Protein AF-A0A6A6LJQ7-F1 (afdb_monomer)

Secondary structure (DSSP, 8-state):
--HHHHHHHHHHHHHHTTS-HHHHHHHHHHHHHHHHHHHHHHHGGG-S-HHHHHHHHHHHHSHHHHTTSHHHHHHH--GGGHHHHHHHHHHHHHHHHHHHHHHS-HHHHHHTHHHHHHHHHHHHHHHHHHHHHHHHHHHHH--

Structure (mmCIF, N/CA/C/O backbone):
data_AF-A0A6A6LJQ7-F1
#
_entry.id   AF-A0A6A6LJQ7-F1
#
loop_
_atom_site.group_PDB
_atom_site.id
_atom_site.type_symbol
_atom_site.label_atom_id
_atom_site.label_alt_id
_atom_site.label_comp_id
_atom_site.label_asym_id
_atom_site.label_entity_id
_atom_site.label_seq_id
_atom_site.pdbx_PDB_ins_code
_atom_site.Cartn_x
_atom_site.Cartn_y
_atom_site.Cartn_z
_atom_site.occupancy
_atom_site.B_iso_or_equiv
_atom_site.auth_seq_id
_atom_site.auth_comp_id
_atom_site.auth_asym_id
_atom_site.auth_atom_id
_atom_site.pdbx_PDB_model_num
ATOM 1 N N . MET A 1 1 ? 31.900 8.494 -43.958 1.00 49.66 1 MET A N 1
ATOM 2 C CA . MET A 1 1 ? 31.746 9.670 -43.078 1.00 49.66 1 MET A CA 1
ATOM 3 C C . MET A 1 1 ? 30.284 9.799 -42.607 1.00 49.66 1 MET A C 1
ATOM 5 O O . MET A 1 1 ? 29.765 10.897 -42.576 1.00 49.66 1 MET A O 1
ATOM 9 N N . ASP A 1 2 ? 29.631 8.689 -42.207 1.00 48.41 2 ASP A N 1
ATOM 10 C CA . ASP A 1 2 ? 28.164 8.641 -41.973 1.00 48.41 2 ASP A CA 1
ATOM 11 C C . ASP A 1 2 ? 27.751 7.983 -40.640 1.00 48.41 2 ASP A C 1
ATOM 13 O O . ASP A 1 2 ? 26.810 8.414 -39.977 1.00 48.41 2 ASP A O 1
ATOM 17 N N . VAL A 1 3 ? 28.495 6.972 -40.176 1.00 55.56 3 VAL A N 1
ATOM 18 C CA . VAL A 1 3 ? 28.099 6.175 -38.996 1.00 55.56 3 VAL A CA 1
ATOM 19 C C . VAL A 1 3 ? 28.271 6.947 -37.680 1.00 55.56 3 VAL A C 1
ATOM 21 O O . VAL A 1 3 ? 27.445 6.847 -36.776 1.00 55.56 3 VAL A O 1
ATOM 24 N N . ALA A 1 4 ? 29.310 7.785 -37.591 1.00 55.16 4 ALA A N 1
ATOM 25 C CA . ALA A 1 4 ? 29.582 8.599 -36.405 1.00 55.16 4 ALA A CA 1
ATOM 26 C C . ALA A 1 4 ? 28.525 9.698 -36.191 1.00 55.16 4 ALA A C 1
ATOM 28 O O . ALA A 1 4 ? 28.216 10.046 -35.054 1.00 55.16 4 ALA A O 1
ATOM 29 N N . GLN A 1 5 ? 27.929 10.217 -37.269 1.00 60.09 5 GLN A N 1
ATOM 30 C CA . GLN A 1 5 ? 26.929 11.286 -37.208 1.00 60.09 5 GLN A CA 1
ATOM 31 C C . GLN A 1 5 ? 25.527 10.735 -36.896 1.00 60.09 5 GLN A C 1
ATOM 33 O O . GLN A 1 5 ? 24.777 11.366 -36.147 1.00 60.09 5 GLN A O 1
ATOM 38 N N . PHE A 1 6 ? 25.214 9.519 -37.365 1.00 57.06 6 PHE A N 1
ATOM 39 C CA . PHE A 1 6 ? 24.031 8.762 -36.938 1.00 57.06 6 PHE A CA 1
ATOM 40 C C . PHE A 1 6 ? 24.098 8.364 -35.459 1.00 57.06 6 PHE A C 1
ATOM 42 O O . PHE A 1 6 ? 23.134 8.585 -34.725 1.00 57.06 6 PHE A O 1
ATOM 49 N N . ALA A 1 7 ? 25.251 7.868 -34.995 1.00 54.25 7 ALA A N 1
ATOM 50 C CA . ALA A 1 7 ? 25.457 7.548 -33.583 1.00 54.25 7 ALA A CA 1
ATOM 51 C C . ALA A 1 7 ? 25.295 8.795 -32.697 1.00 54.25 7 ALA A C 1
ATOM 53 O O . ALA A 1 7 ? 24.577 8.756 -31.700 1.00 54.25 7 ALA A O 1
ATOM 54 N N . LYS A 1 8 ? 25.863 9.939 -33.105 1.00 55.31 8 LYS A N 1
ATOM 55 C CA . LYS A 1 8 ? 25.742 11.202 -32.360 1.00 55.31 8 LYS A CA 1
ATOM 56 C C . LYS A 1 8 ? 24.299 11.722 -32.290 1.00 55.31 8 LYS A C 1
ATOM 58 O O . LYS A 1 8 ? 23.917 12.284 -31.269 1.00 55.31 8 LYS A O 1
ATOM 63 N N . ARG A 1 9 ? 23.477 11.507 -33.328 1.00 56.28 9 ARG A N 1
ATOM 64 C CA . ARG A 1 9 ? 22.040 11.852 -33.316 1.00 56.28 9 ARG A CA 1
ATOM 65 C C . ARG A 1 9 ? 21.219 10.934 -32.407 1.00 56.28 9 ARG A C 1
ATOM 67 O O . ARG A 1 9 ? 20.365 11.436 -31.683 1.00 56.28 9 ARG A O 1
ATOM 74 N N . ALA A 1 10 ? 21.506 9.631 -32.388 1.00 57.41 10 ALA A N 1
ATOM 75 C CA . ALA A 1 10 ? 20.851 8.686 -31.479 1.00 57.41 10 ALA A CA 1
ATOM 76 C C . ALA A 1 10 ? 21.197 8.961 -30.003 1.00 57.41 10 ALA A C 1
ATOM 78 O O . ALA A 1 10 ? 20.330 8.855 -29.138 1.00 57.41 10 ALA A O 1
ATOM 79 N N . ILE A 1 11 ? 22.441 9.369 -29.729 1.00 53.47 11 ILE A N 1
ATOM 80 C CA . ILE A 1 11 ? 22.899 9.786 -28.396 1.00 53.47 11 ILE A CA 1
ATOM 81 C C . ILE A 1 11 ? 22.198 11.095 -27.985 1.00 53.47 11 ILE A C 1
ATOM 83 O O . ILE A 1 11 ? 21.535 11.126 -26.956 1.00 53.47 11 ILE A O 1
ATOM 87 N N . CYS A 1 12 ? 22.178 12.116 -28.854 1.00 55.09 12 CYS A N 1
ATOM 88 C CA . CYS A 1 12 ? 21.540 13.409 -28.560 1.00 55.09 12 CYS A CA 1
ATOM 89 C C . CYS A 1 12 ? 20.008 13.312 -28.361 1.00 55.09 12 CYS A C 1
ATOM 91 O O . CYS A 1 12 ? 19.437 14.033 -27.544 1.00 55.09 12 CYS A O 1
ATOM 93 N N . GLN A 1 13 ? 19.325 12.387 -29.052 1.00 50.03 13 GLN A N 1
ATOM 94 C CA . GLN A 1 13 ? 17.901 12.101 -28.810 1.00 50.03 13 GLN A CA 1
ATOM 95 C C . GLN A 1 13 ? 17.675 11.413 -27.450 1.00 50.03 13 GLN A C 1
ATOM 97 O O . GLN A 1 13 ? 16.648 11.628 -26.804 1.00 50.03 13 GLN A O 1
ATOM 102 N N . LYS A 1 14 ? 18.632 10.590 -27.007 1.00 48.41 14 LYS A N 1
ATOM 103 C CA . LYS A 1 14 ? 18.600 9.915 -25.703 1.00 48.41 14 LYS A CA 1
ATOM 104 C C . LYS A 1 14 ? 18.899 10.888 -24.556 1.00 48.41 14 LYS A C 1
ATOM 106 O O . LYS A 1 14 ? 18.306 10.742 -23.491 1.00 48.41 14 LYS A O 1
ATOM 111 N N . ASP A 1 15 ? 19.714 11.911 -24.805 1.00 50.19 15 ASP A N 1
ATOM 112 C CA . ASP A 1 15 ? 20.064 12.957 -23.837 1.00 50.19 15 ASP A CA 1
ATOM 113 C C . ASP A 1 15 ? 18.983 14.045 -23.690 1.00 50.19 15 ASP A C 1
ATOM 115 O O . ASP A 1 15 ? 18.758 14.531 -22.582 1.00 50.19 15 ASP A O 1
ATOM 119 N N . LEU A 1 16 ? 18.224 14.369 -24.750 1.00 48.91 16 LEU A N 1
ATOM 120 C CA . LEU A 1 16 ? 17.056 15.266 -24.645 1.00 48.91 16 LEU A CA 1
ATOM 121 C C . LEU A 1 16 ? 15.936 14.651 -23.781 1.00 48.91 16 LEU A C 1
ATOM 123 O O . LEU A 1 16 ? 15.229 15.359 -23.067 1.00 48.91 16 LEU A O 1
ATOM 127 N N . PHE A 1 17 ? 15.798 13.322 -23.807 1.00 53.53 17 PHE A N 1
ATOM 128 C CA . PHE A 1 17 ? 14.864 12.582 -22.950 1.00 53.53 17 PHE A CA 1
ATOM 129 C C . PHE A 1 17 ? 15.332 12.508 -21.483 1.00 53.53 17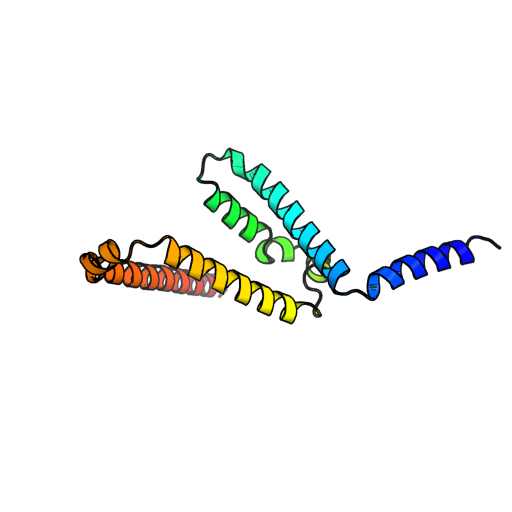 PHE A C 1
ATOM 131 O O . PHE A 1 17 ? 14.535 12.210 -20.597 1.00 53.53 17 PHE A O 1
ATOM 138 N N . ASN A 1 18 ? 16.613 12.786 -21.221 1.00 50.22 18 ASN A N 1
ATOM 139 C CA . ASN A 1 18 ? 17.258 12.633 -19.916 1.00 50.22 18 ASN A CA 1
ATOM 140 C C . ASN A 1 18 ? 17.150 13.897 -19.038 1.00 50.22 18 ASN A C 1
ATOM 142 O O . ASN A 1 18 ? 17.396 13.835 -17.838 1.00 50.22 18 ASN A O 1
ATOM 146 N N . PHE A 1 19 ? 16.746 15.040 -19.610 1.00 51.16 19 PHE A N 1
ATOM 147 C CA . PHE A 1 19 ? 16.637 16.309 -18.875 1.00 51.16 19 PHE A CA 1
ATOM 148 C C . PHE A 1 19 ? 15.244 16.588 -18.298 1.00 51.16 19 PHE A C 1
ATOM 150 O O . PHE A 1 19 ? 15.073 17.558 -17.562 1.00 51.16 19 PHE A O 1
ATOM 157 N N . ASN A 1 20 ? 14.242 15.752 -18.602 1.00 54.44 20 ASN A N 1
ATOM 158 C CA . ASN A 1 20 ? 12.920 15.898 -18.006 1.00 54.44 20 ASN A CA 1
ATOM 159 C C . ASN A 1 20 ? 12.610 14.709 -17.080 1.00 54.44 20 ASN A C 1
ATOM 161 O O . ASN A 1 20 ? 12.067 13.702 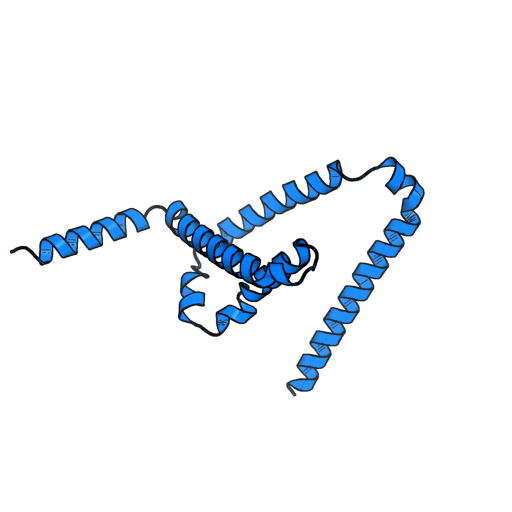-17.548 1.00 54.44 20 ASN A O 1
ATOM 165 N N . PRO A 1 21 ? 12.919 14.812 -15.769 1.00 57.12 21 PRO A N 1
ATOM 166 C CA . PRO A 1 21 ? 12.660 13.746 -14.795 1.00 57.12 21 PRO A CA 1
ATOM 167 C C . PRO A 1 21 ? 11.176 13.348 -14.737 1.00 57.12 21 PRO A C 1
ATOM 169 O O . PRO A 1 21 ? 10.836 12.249 -14.303 1.00 57.12 21 PRO A O 1
ATOM 172 N N . ILE 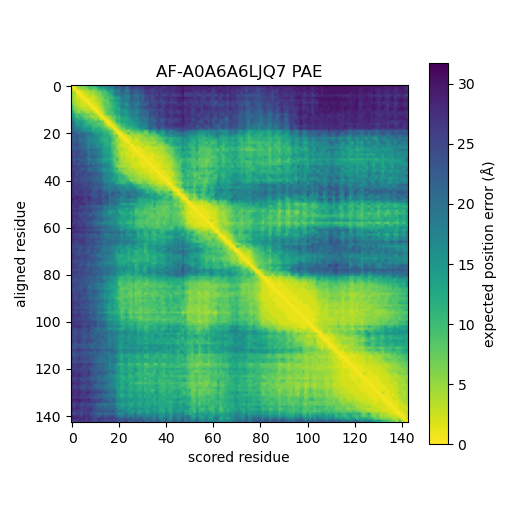A 1 22 ? 10.287 14.215 -15.230 1.00 63.81 22 ILE A N 1
ATOM 173 C CA . ILE A 1 22 ? 8.848 13.976 -15.344 1.00 63.81 22 ILE A CA 1
ATOM 174 C C . ILE A 1 22 ? 8.537 12.933 -16.429 1.00 63.81 22 ILE A C 1
ATOM 176 O O . ILE A 1 22 ? 7.681 12.076 -16.226 1.00 63.81 22 ILE A O 1
ATOM 180 N N . ILE A 1 23 ? 9.230 12.960 -17.573 1.00 67.25 23 ILE A N 1
ATOM 181 C CA . ILE A 1 23 ? 8.937 12.062 -18.705 1.00 67.25 23 ILE A CA 1
ATOM 182 C C . ILE A 1 23 ? 9.532 10.672 -18.455 1.00 67.25 23 ILE A C 1
ATOM 184 O O . ILE A 1 23 ? 8.891 9.664 -18.751 1.00 67.25 23 ILE A O 1
ATOM 188 N N . THR A 1 24 ? 10.725 10.597 -17.860 1.00 66.69 24 THR A N 1
ATOM 189 C CA . THR A 1 24 ? 11.347 9.319 -17.479 1.00 66.69 24 THR A CA 1
ATOM 190 C C . THR A 1 24 ? 10.555 8.623 -16.371 1.00 66.69 24 THR A C 1
ATOM 192 O O . THR A 1 24 ? 10.204 7.452 -16.525 1.00 66.69 24 THR A O 1
ATOM 195 N N . THR A 1 25 ? 10.158 9.357 -15.324 1.00 64.75 25 THR A N 1
ATOM 196 C CA . THR A 1 25 ? 9.292 8.832 -14.251 1.00 64.75 25 THR A CA 1
ATOM 197 C C . THR A 1 25 ? 7.897 8.488 -14.780 1.00 64.75 25 THR A C 1
ATOM 199 O O . THR A 1 25 ? 7.348 7.442 -14.441 1.00 64.75 25 THR A O 1
ATOM 202 N N . GLY A 1 26 ? 7.338 9.313 -15.670 1.00 69.31 26 GLY A N 1
ATOM 203 C CA . GLY A 1 26 ? 6.044 9.064 -16.305 1.00 69.31 26 GLY A CA 1
ATOM 204 C C . GLY A 1 26 ? 6.034 7.794 -17.157 1.00 69.31 26 GLY A C 1
ATOM 205 O O . GLY A 1 26 ? 5.105 6.997 -17.053 1.00 69.31 26 GLY A O 1
ATOM 206 N N . MET A 1 27 ? 7.083 7.548 -17.947 1.00 70.06 27 MET A N 1
ATOM 207 C CA . MET A 1 27 ? 7.203 6.324 -18.747 1.00 70.06 27 MET A CA 1
ATOM 208 C C . MET A 1 27 ? 7.394 5.080 -17.870 1.00 70.06 27 MET A C 1
ATOM 210 O O . MET A 1 27 ? 6.805 4.034 -18.142 1.00 70.06 27 MET A O 1
ATOM 214 N N . GLN A 1 28 ? 8.173 5.187 -16.796 1.00 63.28 28 GLN A N 1
ATOM 215 C CA . GLN A 1 28 ? 8.374 4.103 -15.837 1.00 63.28 28 GLN A CA 1
ATOM 216 C C . GLN A 1 28 ? 7.079 3.762 -15.079 1.00 63.28 28 GLN A C 1
ATOM 218 O O . GLN A 1 28 ? 6.726 2.586 -14.961 1.00 63.28 28 GLN A O 1
ATOM 223 N N . ALA A 1 29 ? 6.326 4.776 -14.645 1.00 66.38 29 ALA A N 1
ATOM 224 C CA . ALA A 1 29 ? 5.015 4.610 -14.023 1.00 66.38 29 ALA A CA 1
ATOM 225 C C . ALA A 1 29 ? 3.983 4.038 -15.008 1.00 66.38 29 ALA A C 1
ATOM 227 O O . ALA A 1 29 ? 3.255 3.109 -14.664 1.00 66.38 29 ALA A O 1
ATOM 228 N N . ALA A 1 30 ? 3.954 4.514 -16.256 1.00 73.94 30 ALA A N 1
ATOM 229 C CA . ALA A 1 30 ? 3.100 3.952 -17.301 1.00 73.94 30 ALA A CA 1
ATOM 230 C C . ALA A 1 30 ? 3.433 2.474 -17.565 1.00 73.94 30 ALA A C 1
ATOM 232 O O . ALA A 1 30 ? 2.527 1.651 -17.676 1.00 73.94 30 ALA A O 1
ATOM 233 N N . CYS A 1 31 ? 4.719 2.114 -17.586 1.00 67.75 31 CYS A N 1
ATOM 234 C CA . CYS A 1 31 ? 5.161 0.729 -17.717 1.00 67.75 31 CYS A CA 1
ATOM 235 C C . CYS A 1 31 ? 4.702 -0.134 -16.522 1.00 67.75 31 CYS A C 1
ATOM 237 O O . CYS A 1 31 ? 4.139 -1.207 -16.745 1.00 67.75 31 CYS A O 1
ATOM 239 N N . MET A 1 32 ? 4.826 0.351 -15.270 1.00 66.75 32 MET A N 1
ATOM 240 C CA . MET A 1 32 ? 4.245 -0.322 -14.088 1.00 66.75 32 MET A CA 1
ATOM 241 C C . MET A 1 32 ? 2.744 -0.557 -14.253 1.00 66.75 32 MET A C 1
ATOM 243 O O . MET A 1 32 ? 2.261 -1.668 -14.038 1.00 66.75 32 MET A O 1
ATOM 247 N N . LEU A 1 33 ? 2.002 0.482 -14.636 1.00 69.38 33 LEU A N 1
ATOM 248 C CA . LEU A 1 33 ? 0.548 0.424 -14.761 1.00 69.38 33 LEU A CA 1
ATOM 249 C C . LEU A 1 33 ? 0.104 -0.550 -15.856 1.00 69.38 33 LEU A C 1
ATOM 251 O O . LEU A 1 33 ? -0.856 -1.293 -15.655 1.00 69.38 33 LEU A O 1
ATOM 255 N N . VAL A 1 34 ? 0.810 -0.592 -16.988 1.00 74.75 34 VAL A N 1
ATOM 256 C CA . VAL A 1 34 ? 0.523 -1.523 -18.090 1.00 74.75 34 VAL A CA 1
ATOM 257 C C . VAL A 1 34 ? 0.769 -2.967 -17.662 1.00 74.75 34 VAL A C 1
ATOM 259 O O . VAL A 1 34 ? -0.111 -3.807 -17.850 1.00 74.75 34 VAL A O 1
ATOM 262 N N . ILE A 1 35 ? 1.913 -3.260 -17.034 1.00 66.62 35 ILE A N 1
ATOM 263 C CA . ILE A 1 35 ? 2.211 -4.612 -16.534 1.00 66.62 35 ILE A CA 1
ATOM 264 C C . ILE A 1 35 ? 1.183 -5.009 -15.464 1.00 66.62 35 ILE A C 1
ATOM 266 O O . ILE A 1 35 ? 0.691 -6.139 -15.477 1.00 66.62 35 ILE A O 1
ATOM 270 N N . SER A 1 36 ? 0.789 -4.064 -14.602 1.00 63.09 36 SER A N 1
ATOM 271 C CA . SER A 1 36 ? -0.230 -4.281 -13.572 1.00 63.09 36 SER A CA 1
ATOM 272 C C . SER A 1 36 ? -1.572 -4.656 -14.184 1.00 63.09 36 SER A C 1
ATOM 274 O O . SER A 1 36 ? -2.187 -5.646 -13.791 1.00 63.09 36 SER A O 1
ATOM 276 N N . ARG A 1 37 ? -1.991 -3.938 -15.232 1.00 67.12 37 ARG A N 1
ATOM 277 C CA . ARG A 1 37 ? -3.230 -4.232 -15.956 1.00 67.12 37 ARG A CA 1
ATOM 278 C C . ARG A 1 37 ? -3.209 -5.589 -16.647 1.00 67.12 37 ARG A C 1
ATOM 280 O O . ARG A 1 37 ? -4.233 -6.265 -16.659 1.00 67.12 37 ARG A O 1
ATOM 287 N N . ILE A 1 38 ? -2.078 -5.981 -17.229 1.00 67.81 38 ILE A N 1
ATOM 288 C CA . ILE A 1 38 ? -1.937 -7.279 -17.901 1.00 67.81 38 ILE A CA 1
ATOM 289 C C . ILE A 1 38 ? -2.090 -8.411 -16.881 1.00 67.81 38 ILE A C 1
ATOM 291 O O . ILE A 1 38 ? -2.887 -9.321 -17.099 1.00 67.81 38 ILE A O 1
ATOM 295 N N . PHE A 1 39 ? -1.411 -8.321 -15.735 1.00 62.53 39 PHE A N 1
ATOM 296 C CA . PHE A 1 39 ? -1.588 -9.282 -14.643 1.00 62.53 39 PHE A CA 1
ATOM 297 C C . PHE A 1 39 ? -3.017 -9.272 -14.097 1.00 62.53 39 PHE A C 1
ATOM 299 O O . PHE A 1 39 ? -3.608 -10.331 -13.908 1.00 62.53 39 PHE A O 1
ATOM 306 N N . HIS A 1 40 ? -3.612 -8.095 -13.911 1.00 62.31 40 HIS A N 1
ATOM 307 C CA . HIS A 1 40 ? -4.992 -7.974 -13.451 1.00 62.31 40 HIS A CA 1
ATOM 308 C C . HIS A 1 40 ? -5.972 -8.690 -14.394 1.00 62.31 40 HIS A C 1
ATOM 310 O O . HIS A 1 40 ? -6.808 -9.466 -13.934 1.00 62.31 40 HIS A O 1
ATOM 316 N N . LEU A 1 41 ? -5.835 -8.502 -15.711 1.00 65.06 41 LEU A N 1
ATOM 317 C CA . LEU A 1 41 ? -6.662 -9.177 -16.720 1.00 65.06 41 LEU A CA 1
ATOM 318 C C . LEU A 1 41 ? -6.478 -10.701 -16.707 1.00 65.06 41 LEU A C 1
ATOM 320 O O . LEU A 1 41 ? -7.447 -11.428 -16.908 1.00 65.06 41 LEU A O 1
ATOM 324 N N . ILE A 1 42 ? -5.266 -11.181 -16.420 1.00 63.62 42 ILE A N 1
ATOM 325 C CA . ILE A 1 42 ? -4.957 -12.615 -16.321 1.00 63.62 42 ILE A CA 1
ATOM 326 C C . ILE A 1 42 ? -5.552 -13.245 -15.049 1.00 63.62 42 ILE A C 1
ATOM 328 O O . ILE A 1 42 ? -5.939 -14.410 -15.088 1.00 63.62 42 ILE A O 1
ATOM 332 N N . LEU A 1 43 ? -5.662 -12.502 -13.938 1.00 57.97 43 LEU A N 1
ATOM 333 C CA . LEU A 1 43 ? -6.219 -13.003 -12.667 1.00 57.97 43 LEU A CA 1
ATOM 334 C C . LEU A 1 43 ? -7.729 -12.746 -12.480 1.00 57.97 43 LEU A C 1
ATOM 336 O O . LEU A 1 43 ? -8.366 -13.407 -11.658 1.00 57.97 43 LEU A O 1
ATOM 340 N N . THR A 1 44 ? -8.324 -11.862 -13.288 1.00 58.50 44 THR A N 1
ATOM 341 C CA . THR A 1 44 ? -9.774 -11.587 -13.313 1.00 58.50 44 THR A CA 1
ATOM 342 C C . THR A 1 44 ? -10.682 -12.811 -13.574 1.00 58.50 44 THR A C 1
ATOM 344 O O . THR A 1 44 ? -11.777 -12.829 -13.010 1.00 58.50 44 THR A O 1
ATOM 347 N N . PRO A 1 45 ? -10.309 -13.868 -14.333 1.00 59.09 45 PRO A N 1
ATOM 348 C CA . PRO A 1 45 ? -11.229 -14.980 -14.603 1.00 59.09 45 PRO A CA 1
ATOM 349 C C . PRO A 1 45 ? -11.595 -15.854 -13.385 1.00 59.09 45 PRO A C 1
ATOM 351 O O . PRO A 1 45 ? -12.393 -16.772 -13.533 1.00 59.09 45 PRO A O 1
ATOM 354 N N . SER A 1 46 ? -11.081 -15.579 -12.178 1.00 61.38 46 SER A N 1
ATOM 355 C CA . SER A 1 46 ? -11.326 -16.416 -10.985 1.00 61.38 46 SER A CA 1
ATOM 356 C C . SER A 1 46 ? -12.640 -16.132 -10.232 1.00 61.38 46 SER A C 1
ATOM 358 O O . SER A 1 46 ? -12.850 -16.688 -9.157 1.00 61.38 46 SER A O 1
ATOM 360 N N . GLY A 1 47 ? -13.528 -15.267 -10.738 1.00 63.88 47 GLY A N 1
ATOM 361 C CA . GLY A 1 47 ? -14.854 -15.035 -10.133 1.00 63.88 47 GLY A CA 1
ATOM 362 C C . GLY A 1 47 ? -14.841 -14.359 -8.752 1.00 63.88 47 GLY A C 1
ATOM 363 O O . GLY A 1 47 ? -15.869 -14.313 -8.081 1.00 63.88 47 GLY A O 1
ATOM 364 N N . GLN A 1 48 ? -13.695 -13.828 -8.318 1.00 56.38 48 GLN A N 1
ATOM 365 C CA . GLN A 1 48 ? -13.561 -13.059 -7.081 1.00 56.38 48 GLN A CA 1
ATOM 366 C C . GLN A 1 48 ? -13.827 -11.563 -7.327 1.00 56.38 48 GLN A C 1
ATOM 368 O O . GLN A 1 48 ? -13.566 -11.073 -8.429 1.00 56.38 48 GLN A O 1
ATOM 373 N N . PRO A 1 49 ? -14.336 -10.817 -6.324 1.00 69.12 49 PRO A N 1
ATOM 374 C CA . PRO A 1 49 ? -14.556 -9.375 -6.430 1.00 69.12 49 PRO A CA 1
ATOM 375 C C . PRO A 1 49 ? -13.294 -8.673 -6.945 1.00 69.12 49 PRO A C 1
ATOM 377 O O . PRO A 1 49 ? -12.201 -8.903 -6.427 1.00 69.12 49 PRO A O 1
ATOM 380 N N . GLY A 1 50 ? -13.443 -7.806 -7.955 1.00 69.12 50 GLY A N 1
ATOM 381 C CA . GLY A 1 50 ? -12.316 -7.217 -8.699 1.00 69.12 50 GLY A CA 1
ATOM 382 C C . GLY A 1 50 ? -11.269 -6.503 -7.831 1.00 69.12 50 GLY A C 1
ATOM 383 O O . GLY A 1 50 ? -10.101 -6.431 -8.198 1.00 69.12 50 GLY A O 1
ATOM 384 N N . LEU A 1 51 ? -11.650 -6.053 -6.630 1.00 73.50 51 LEU A N 1
ATOM 385 C CA . LEU A 1 51 ? -10.734 -5.463 -5.653 1.00 73.50 51 LEU A CA 1
ATOM 386 C C . LEU A 1 51 ? -9.654 -6.449 -5.168 1.00 73.50 51 LEU A C 1
ATOM 388 O O . LEU A 1 51 ? -8.497 -6.062 -5.016 1.00 73.50 51 LEU A O 1
ATOM 392 N N . VAL A 1 52 ? -10.005 -7.722 -4.966 1.00 73.44 52 VAL A N 1
ATOM 393 C CA . VAL A 1 52 ? -9.068 -8.752 -4.484 1.00 73.44 52 VAL A CA 1
ATOM 394 C C . VAL A 1 52 ? -8.043 -9.087 -5.567 1.00 73.44 52 VAL A C 1
ATOM 396 O O . VAL A 1 52 ? -6.845 -9.125 -5.287 1.00 73.44 52 VAL A O 1
ATOM 399 N N . ALA A 1 53 ? -8.483 -9.220 -6.822 1.00 68.06 53 ALA A N 1
ATOM 400 C CA . ALA A 1 53 ? -7.589 -9.426 -7.963 1.00 68.06 53 ALA A CA 1
ATOM 401 C C . ALA A 1 53 ? -6.578 -8.276 -8.119 1.00 68.06 53 ALA A C 1
ATOM 403 O O . ALA A 1 53 ? -5.410 -8.519 -8.420 1.00 68.06 53 ALA A O 1
ATOM 404 N N . ASN A 1 54 ? -6.995 -7.033 -7.855 1.00 71.06 54 ASN A N 1
ATOM 405 C CA . ASN A 1 54 ? -6.122 -5.864 -7.938 1.00 71.06 54 ASN A CA 1
ATOM 406 C C . ASN A 1 54 ? -5.076 -5.812 -6.812 1.00 71.06 54 ASN A C 1
ATOM 408 O O . ASN A 1 54 ? -3.916 -5.498 -7.071 1.00 71.06 54 ASN A O 1
ATOM 412 N N . ILE A 1 55 ? -5.447 -6.172 -5.577 1.00 78.81 55 ILE A N 1
ATOM 413 C CA . ILE A 1 55 ? -4.497 -6.253 -4.452 1.00 78.81 55 ILE A CA 1
ATOM 414 C C . ILE A 1 55 ? -3.462 -7.360 -4.701 1.00 78.81 55 ILE A C 1
ATOM 416 O O . ILE A 1 55 ? -2.268 -7.141 -4.497 1.00 78.81 55 ILE A O 1
ATOM 420 N N . ILE A 1 56 ? -3.893 -8.526 -5.195 1.00 74.25 56 ILE A N 1
ATOM 421 C CA . ILE A 1 56 ? -2.992 -9.645 -5.518 1.00 74.25 56 ILE A CA 1
ATOM 422 C C . ILE A 1 56 ? -2.068 -9.272 -6.683 1.00 74.25 56 ILE A C 1
ATOM 424 O O . ILE A 1 56 ? -0.865 -9.510 -6.601 1.00 74.25 56 ILE A O 1
ATOM 428 N N . ALA A 1 57 ? -2.592 -8.642 -7.740 1.00 71.50 57 ALA A N 1
ATOM 429 C CA . ALA A 1 57 ? -1.770 -8.131 -8.835 1.00 71.50 57 ALA A CA 1
ATOM 430 C C . ALA A 1 57 ? -0.730 -7.125 -8.315 1.00 71.50 57 ALA A C 1
ATOM 432 O O . ALA A 1 57 ? 0.449 -7.257 -8.628 1.00 71.50 57 ALA A O 1
ATOM 433 N N . GLY A 1 58 ? -1.125 -6.193 -7.443 1.00 71.81 58 GLY A N 1
ATOM 434 C CA . GLY A 1 58 ? -0.209 -5.258 -6.786 1.00 71.81 58 GLY A CA 1
ATOM 435 C C . GLY A 1 58 ? 0.872 -5.942 -5.942 1.00 71.81 58 GLY A C 1
ATOM 436 O O . GLY A 1 58 ? 2.026 -5.532 -5.995 1.00 71.81 58 GLY A O 1
ATOM 437 N N . LEU A 1 59 ? 0.541 -7.015 -5.217 1.00 73.62 59 LEU A N 1
ATOM 438 C CA . LEU A 1 59 ? 1.509 -7.809 -4.449 1.00 73.62 59 LEU A CA 1
ATOM 439 C C . LEU A 1 59 ? 2.506 -8.542 -5.362 1.00 73.62 59 LEU A C 1
ATOM 441 O O . LEU A 1 59 ? 3.699 -8.593 -5.062 1.00 73.62 59 LEU A O 1
ATOM 445 N N . VAL A 1 60 ? 2.021 -9.085 -6.483 1.00 70.44 60 VAL A N 1
ATOM 446 C CA . VAL A 1 60 ? 2.841 -9.791 -7.480 1.00 70.44 60 VAL A CA 1
ATOM 447 C C . VAL A 1 60 ? 3.750 -8.833 -8.246 1.00 70.44 60 VAL A C 1
ATOM 449 O O . VAL A 1 60 ? 4.899 -9.173 -8.514 1.00 70.44 60 VAL A O 1
ATOM 452 N N . LEU A 1 61 ? 3.265 -7.633 -8.563 1.00 65.25 61 LEU A N 1
ATOM 453 C CA . LEU A 1 61 ? 4.075 -6.554 -9.132 1.00 65.25 61 LEU A CA 1
ATOM 454 C C . LEU A 1 61 ? 4.952 -5.839 -8.106 1.00 65.25 61 LEU A C 1
ATOM 456 O O . LEU A 1 61 ? 5.893 -5.134 -8.478 1.00 65.25 61 LEU A O 1
ATOM 460 N N . GLY A 1 62 ? 4.650 -6.017 -6.826 1.00 67.25 62 GLY A N 1
ATOM 461 C CA . GLY A 1 62 ? 5.461 -5.518 -5.740 1.00 67.25 62 GLY A CA 1
ATOM 462 C C . GLY A 1 62 ? 6.891 -6.058 -5.834 1.00 67.25 62 GLY A C 1
ATOM 463 O O . GLY A 1 62 ? 7.141 -7.135 -6.393 1.00 67.25 62 GLY A O 1
ATOM 464 N N . PRO A 1 63 ? 7.861 -5.341 -5.245 1.00 58.22 63 PRO A N 1
ATOM 465 C CA . PRO A 1 63 ? 9.260 -5.751 -5.263 1.00 58.22 63 PRO A CA 1
ATOM 466 C C . PRO A 1 63 ? 9.458 -7.168 -4.705 1.00 58.22 63 PRO A C 1
ATOM 468 O O . PRO A 1 63 ? 10.411 -7.830 -5.085 1.00 58.22 63 PRO A O 1
ATOM 471 N N . SER A 1 64 ? 8.544 -7.686 -3.881 1.00 62.62 64 SER A N 1
ATOM 472 C CA . SER A 1 64 ? 8.607 -9.030 -3.295 1.00 62.62 64 SER A CA 1
ATOM 473 C C . SER A 1 64 ? 8.739 -10.175 -4.313 1.00 62.62 64 SER A C 1
ATOM 475 O O . SER A 1 64 ? 9.458 -11.132 -4.037 1.00 62.62 64 SER A O 1
ATOM 477 N N . LEU A 1 65 ? 8.108 -10.090 -5.491 1.00 56.62 65 LEU A N 1
ATOM 478 C CA . LEU A 1 65 ? 8.242 -11.104 -6.554 1.00 56.62 65 LEU A CA 1
ATOM 479 C C . LEU A 1 65 ? 9.182 -10.653 -7.684 1.00 56.62 65 LEU A C 1
ATOM 481 O O . LEU A 1 65 ? 9.905 -11.482 -8.245 1.00 56.62 65 LEU A O 1
ATOM 485 N N . LEU A 1 66 ? 9.258 -9.347 -7.970 1.00 55.75 66 LEU A N 1
ATOM 486 C CA . LEU A 1 66 ? 10.168 -8.805 -8.991 1.00 55.75 66 LEU A CA 1
ATOM 487 C C . LEU A 1 66 ? 11.643 -8.740 -8.546 1.00 55.75 66 LEU A C 1
ATOM 489 O O . LEU A 1 66 ? 12.525 -8.678 -9.405 1.00 55.75 66 LEU A O 1
ATOM 493 N N . CYS A 1 67 ? 11.951 -8.822 -7.245 1.00 50.88 67 CYS A N 1
ATOM 494 C CA . CYS A 1 67 ? 13.329 -8.780 -6.721 1.00 50.88 67 CYS A CA 1
ATOM 495 C C . CYS A 1 67 ? 14.188 -9.979 -7.170 1.00 50.88 67 CYS A C 1
ATOM 497 O O . CYS A 1 67 ? 15.417 -9.921 -7.149 1.00 50.88 67 CYS A O 1
ATOM 499 N N . LYS A 1 68 ? 13.572 -11.054 -7.682 1.00 60.97 68 LYS A N 1
ATOM 500 C CA . LYS A 1 68 ? 14.310 -12.188 -8.260 1.00 60.97 68 LYS A CA 1
ATOM 501 C C . LYS A 1 68 ? 15.079 -11.808 -9.541 1.00 60.97 68 LYS A C 1
ATOM 503 O O . LYS A 1 68 ? 16.023 -12.504 -9.911 1.00 60.97 68 LYS A O 1
ATOM 508 N N . ILE A 1 69 ? 14.725 -10.699 -10.201 1.00 65.00 69 ILE A N 1
ATOM 509 C CA . ILE A 1 69 ? 15.379 -10.204 -11.421 1.00 65.00 69 ILE A CA 1
ATOM 510 C C . ILE A 1 69 ? 16.031 -8.842 -11.128 1.00 65.00 69 ILE A C 1
ATOM 512 O O . ILE A 1 69 ? 15.394 -7.795 -11.226 1.00 65.00 69 ILE A O 1
ATOM 516 N N . LYS A 1 70 ? 17.341 -8.839 -10.831 1.00 57.72 70 LYS A N 1
ATOM 517 C CA . LYS A 1 70 ? 18.124 -7.627 -10.485 1.00 57.72 70 LYS A CA 1
ATOM 518 C C . LYS A 1 70 ? 18.005 -6.484 -11.506 1.00 57.72 70 LYS A C 1
ATOM 520 O O . LYS A 1 70 ? 18.056 -5.317 -11.140 1.00 57.72 70 LYS A O 1
ATOM 525 N N . LYS A 1 71 ? 17.802 -6.814 -12.787 1.00 59.56 71 LYS A N 1
ATOM 526 C CA . LYS A 1 71 ? 17.635 -5.837 -13.877 1.00 59.56 71 LYS A CA 1
ATOM 527 C C . LYS A 1 71 ? 16.318 -5.059 -13.818 1.00 59.56 71 LYS A C 1
ATOM 529 O O . LYS A 1 71 ? 16.280 -3.925 -14.276 1.00 59.56 71 LYS A O 1
ATOM 534 N N . LEU A 1 72 ? 15.259 -5.641 -13.251 1.00 59.03 72 LEU A N 1
ATOM 535 C CA . LEU A 1 72 ? 13.981 -4.948 -13.068 1.00 59.03 72 LEU A CA 1
ATOM 536 C C . LEU A 1 72 ? 14.000 -4.061 -11.822 1.00 59.03 72 LEU A C 1
ATOM 538 O O . LEU A 1 72 ? 13.393 -2.997 -11.830 1.00 59.03 72 LEU A O 1
ATOM 542 N N . GLN A 1 73 ? 14.737 -4.460 -10.784 1.00 60.66 73 GLN A N 1
ATOM 543 C CA . GLN A 1 73 ? 14.897 -3.673 -9.562 1.00 60.66 73 GLN A CA 1
ATOM 544 C C . GLN A 1 73 ? 15.603 -2.336 -9.824 1.00 60.66 73 GLN A C 1
ATOM 546 O O . GLN A 1 73 ? 15.130 -1.306 -9.366 1.00 60.66 73 GLN A O 1
ATOM 551 N N . GLU A 1 74 ? 16.699 -2.343 -10.583 1.00 62.34 74 GLU A N 1
ATOM 552 C CA . GLU A 1 74 ? 17.478 -1.134 -10.895 1.00 62.34 74 GLU A CA 1
ATOM 553 C C . GLU A 1 74 ? 16.720 -0.180 -11.834 1.00 62.34 74 GLU A C 1
ATOM 555 O O . GLU A 1 74 ? 16.830 1.034 -11.708 1.00 62.34 74 GLU A O 1
ATOM 560 N N . PHE A 1 75 ? 15.883 -0.727 -12.726 1.00 62.88 75 PHE A N 1
ATOM 561 C CA . PHE A 1 75 ? 15.003 0.069 -13.583 1.00 62.88 75 PHE A CA 1
ATOM 562 C C . PHE A 1 75 ? 13.794 0.636 -12.826 1.00 62.88 75 PHE A C 1
ATOM 564 O O . PHE A 1 75 ? 13.318 1.709 -13.179 1.00 62.88 75 PHE A O 1
ATOM 571 N N . PHE A 1 76 ? 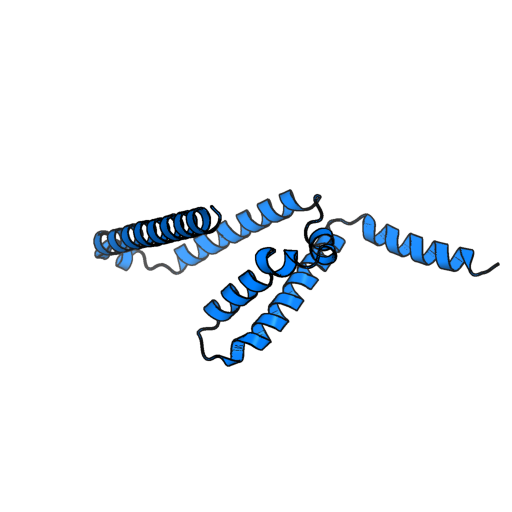13.281 -0.062 -11.800 1.00 59.31 76 PHE A N 1
ATOM 572 C CA . PHE A 1 76 ? 12.126 0.397 -11.018 1.00 59.31 76 PHE A CA 1
ATOM 573 C C . PHE A 1 76 ? 12.473 1.264 -9.807 1.00 59.31 76 PHE A C 1
ATOM 575 O O . PHE A 1 76 ? 11.680 2.130 -9.439 1.00 59.31 76 PHE A O 1
ATOM 582 N N . ILE A 1 77 ? 13.638 1.061 -9.201 1.00 58.66 77 ILE A N 1
ATOM 583 C CA . ILE A 1 77 ? 14.128 1.810 -8.042 1.00 58.66 77 ILE A CA 1
ATOM 584 C C . ILE A 1 77 ? 15.224 2.757 -8.535 1.00 58.66 77 ILE A C 1
ATOM 586 O O . ILE A 1 77 ? 16.400 2.621 -8.213 1.00 58.66 77 ILE A O 1
ATOM 590 N N . GLN A 1 78 ? 14.835 3.723 -9.363 1.00 58.44 78 GLN A N 1
ATOM 591 C CA . GLN A 1 78 ? 15.702 4.849 -9.684 1.00 58.44 78 GLN A CA 1
ATOM 592 C C . GLN A 1 78 ? 15.676 5.795 -8.471 1.00 58.44 78 GLN A C 1
ATOM 594 O O . GLN A 1 78 ? 14.649 6.409 -8.176 1.00 58.44 78 GLN A O 1
ATOM 599 N N . SER A 1 79 ? 16.793 5.907 -7.748 1.00 54.81 79 SER A N 1
ATOM 600 C CA . SER A 1 79 ? 16.901 6.601 -6.449 1.00 54.81 79 SER A CA 1
ATOM 601 C C . SER A 1 79 ? 16.467 8.076 -6.445 1.00 54.81 79 SER A C 1
ATOM 603 O O . SER A 1 79 ? 16.258 8.645 -5.381 1.00 54.81 79 SER A O 1
ATOM 605 N N . SER A 1 80 ? 16.307 8.701 -7.615 1.00 58.25 80 SER A N 1
ATOM 606 C CA . SER A 1 80 ? 15.962 10.121 -7.744 1.00 58.25 80 SER A CA 1
ATOM 607 C C . SER A 1 80 ? 14.471 10.441 -7.564 1.00 58.25 80 SER A C 1
ATOM 609 O O . SER A 1 80 ? 14.133 11.618 -7.471 1.00 58.25 80 SER A O 1
ATOM 611 N N . SER A 1 81 ? 13.574 9.446 -7.531 1.00 57.53 81 SER A N 1
ATOM 612 C CA . SER A 1 81 ? 12.118 9.695 -7.585 1.00 57.53 81 SER A CA 1
ATOM 613 C C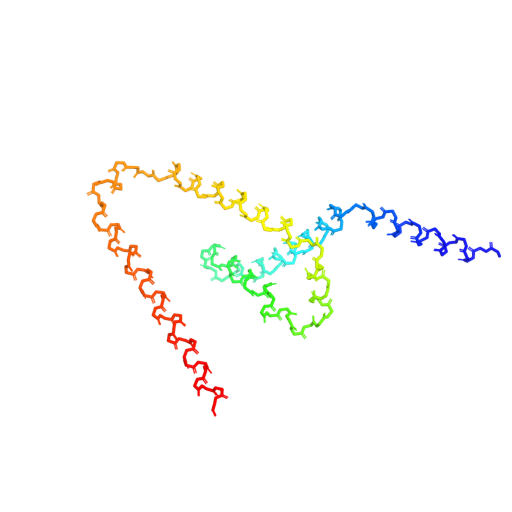 . SER A 1 81 ? 11.372 9.412 -6.274 1.00 57.53 81 SER A C 1
ATOM 615 O O . SER A 1 81 ? 10.153 9.558 -6.223 1.00 57.53 81 SER A O 1
ATOM 617 N N . ILE A 1 82 ? 12.074 9.017 -5.205 1.00 67.88 82 ILE A N 1
ATOM 618 C CA . ILE A 1 82 ? 11.458 8.598 -3.931 1.00 67.88 82 ILE A CA 1
ATOM 619 C C . ILE A 1 82 ? 10.630 9.733 -3.309 1.00 67.88 82 ILE A C 1
ATOM 621 O O . ILE A 1 82 ? 9.488 9.513 -2.907 1.00 67.88 82 ILE A O 1
ATOM 625 N N . GLU A 1 83 ? 11.164 10.957 -3.302 1.00 76.19 83 GLU A N 1
ATOM 626 C CA . GLU A 1 83 ? 10.467 12.129 -2.754 1.00 76.19 83 GLU A CA 1
ATOM 627 C C . GLU A 1 83 ? 9.186 12.452 -3.534 1.00 76.19 83 GLU A C 1
ATOM 629 O O . GLU A 1 83 ? 8.140 12.719 -2.943 1.00 76.19 83 GLU A O 1
ATOM 634 N N . TYR A 1 84 ? 9.228 12.345 -4.866 1.00 73.25 84 TYR A N 1
ATOM 635 C CA . TYR A 1 84 ? 8.056 12.572 -5.711 1.00 73.25 84 TYR A CA 1
ATOM 636 C C . TYR A 1 84 ? 6.951 11.543 -5.438 1.00 73.25 84 TYR A C 1
ATOM 638 O O . TYR A 1 84 ? 5.784 11.911 -5.288 1.00 73.25 84 TYR A O 1
ATOM 646 N N . TYR A 1 85 ? 7.307 10.260 -5.300 1.00 76.75 85 TYR A N 1
AT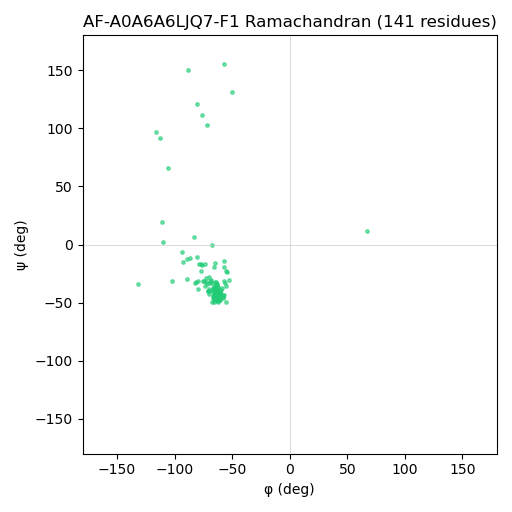OM 647 C CA . TYR A 1 85 ? 6.342 9.209 -4.963 1.00 76.75 85 TYR A CA 1
ATOM 648 C C . TYR A 1 85 ? 5.733 9.390 -3.571 1.00 76.75 85 TYR A C 1
ATOM 650 O O . TYR A 1 85 ? 4.542 9.125 -3.393 1.00 76.75 85 TYR A O 1
ATOM 658 N N . GLN A 1 86 ? 6.511 9.862 -2.595 1.00 82.56 86 GLN A N 1
ATOM 659 C CA . GLN A 1 86 ? 6.008 10.128 -1.248 1.00 82.56 86 GLN A CA 1
ATOM 660 C C . GLN A 1 86 ? 4.964 11.250 -1.251 1.00 82.56 86 GLN A C 1
ATOM 662 O O . GLN A 1 86 ? 3.882 11.082 -0.684 1.00 82.56 86 GLN A O 1
ATOM 667 N N . LEU A 1 87 ? 5.250 12.362 -1.936 1.00 86.88 87 LEU A N 1
ATOM 668 C CA . LEU A 1 87 ? 4.297 13.465 -2.083 1.00 86.88 87 LEU A CA 1
ATOM 669 C C . LEU A 1 87 ? 3.035 13.006 -2.815 1.00 86.88 87 LEU A C 1
ATOM 671 O O . LEU A 1 87 ? 1.923 13.296 -2.375 1.00 86.88 87 LEU A O 1
ATOM 675 N N . LEU A 1 88 ? 3.190 12.252 -3.901 1.00 84.75 88 LEU A N 1
ATOM 676 C CA . LEU A 1 88 ? 2.069 11.738 -4.678 1.00 84.75 88 LEU A CA 1
ATOM 677 C C . LEU A 1 88 ? 1.167 10.821 -3.838 1.00 84.75 88 LEU A C 1
ATOM 679 O O . LEU A 1 88 ? -0.048 11.010 -3.799 1.00 84.75 88 LEU A O 1
ATOM 683 N N . THR A 1 89 ? 1.769 9.874 -3.114 1.00 86.88 89 THR A N 1
ATOM 684 C CA . THR A 1 89 ? 1.058 8.937 -2.229 1.00 86.88 89 THR A CA 1
ATOM 685 C C . THR A 1 89 ? 0.300 9.678 -1.137 1.00 86.88 89 THR A C 1
ATOM 687 O O . THR A 1 89 ? -0.857 9.361 -0.869 1.00 86.88 89 THR A O 1
ATOM 690 N N . PHE A 1 90 ? 0.916 10.700 -0.539 1.00 91.62 90 PHE A N 1
ATOM 691 C CA . PHE A 1 90 ? 0.259 11.521 0.470 1.00 91.62 90 PHE A CA 1
ATOM 692 C C . PHE A 1 90 ? -0.964 12.255 -0.098 1.00 91.62 90 PHE A C 1
ATOM 694 O O . PHE A 1 90 ? -2.052 12.153 0.464 1.00 91.62 90 PHE A O 1
ATOM 701 N N . ASN A 1 91 ? -0.820 12.932 -1.242 1.00 91.00 91 ASN A N 1
ATOM 702 C CA . ASN A 1 91 ? -1.919 13.674 -1.868 1.00 91.00 91 ASN A CA 1
ATOM 703 C C . ASN A 1 91 ? -3.092 12.756 -2.251 1.00 91.00 91 ASN A C 1
ATOM 705 O O . ASN A 1 91 ? -4.240 13.053 -1.917 1.00 91.00 91 ASN A O 1
ATOM 709 N N . PHE A 1 92 ? -2.820 11.614 -2.893 1.00 90.12 92 PHE A N 1
ATOM 710 C CA . PHE A 1 92 ? -3.870 10.643 -3.217 1.00 90.12 92 PHE A CA 1
ATOM 711 C C . PHE A 1 92 ? -4.501 10.024 -1.970 1.00 90.12 92 PHE A C 1
ATOM 713 O O . PHE A 1 92 ? -5.715 9.836 -1.945 1.00 90.12 92 PHE A O 1
ATOM 720 N N . GLY A 1 93 ? -3.711 9.740 -0.932 1.00 93.38 93 GLY A N 1
ATOM 721 C CA . GLY A 1 93 ? -4.215 9.216 0.335 1.0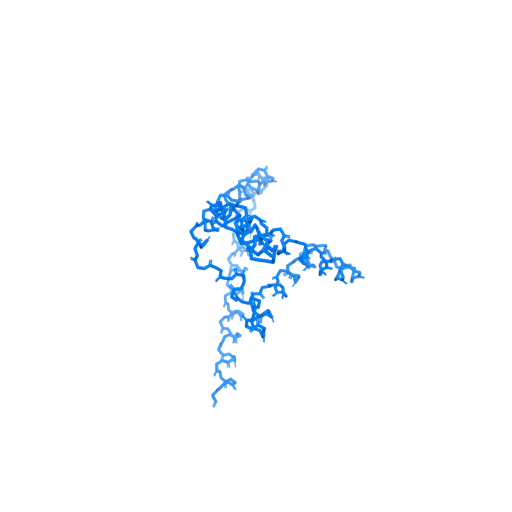0 93.38 93 GLY A CA 1
ATOM 722 C C . GLY A 1 93 ? -5.186 10.180 1.015 1.00 93.38 93 GLY A C 1
ATOM 723 O O . GLY A 1 93 ? -6.256 9.761 1.453 1.00 93.38 93 GLY A O 1
ATOM 724 N N . VAL A 1 94 ? -4.860 11.475 1.038 1.00 96.06 94 VAL A N 1
ATOM 725 C CA . VAL A 1 94 ? -5.743 12.516 1.590 1.00 96.06 94 VAL A CA 1
ATOM 726 C C . VAL A 1 94 ? -7.046 12.604 0.798 1.00 96.06 94 VAL A C 1
ATOM 728 O O . VAL A 1 94 ? -8.121 12.589 1.396 1.00 96.06 94 VAL A O 1
ATOM 731 N N . ILE A 1 95 ? -6.972 12.637 -0.537 1.00 95.88 95 ILE A N 1
ATOM 732 C CA . ILE A 1 95 ? -8.163 12.677 -1.399 1.00 95.88 95 ILE A CA 1
ATOM 733 C C . ILE A 1 95 ? -9.020 11.419 -1.192 1.00 95.88 95 ILE A C 1
ATOM 735 O O . ILE A 1 95 ? -10.233 11.522 -1.046 1.00 95.88 95 ILE A O 1
ATOM 739 N N . PHE A 1 96 ? -8.409 10.236 -1.118 1.00 93.56 96 PHE A N 1
ATOM 740 C CA . PHE A 1 96 ? -9.125 8.977 -0.907 1.00 93.56 96 PHE A CA 1
ATOM 741 C C . PHE A 1 96 ? -9.835 8.930 0.452 1.00 93.56 96 PHE A C 1
ATOM 743 O O . PHE A 1 96 ? -11.020 8.614 0.511 1.00 93.56 96 PHE A O 1
ATOM 750 N N . MET A 1 97 ? -9.151 9.308 1.535 1.00 93.31 97 MET A N 1
ATOM 751 C CA . MET A 1 97 ? -9.760 9.375 2.871 1.00 93.31 97 MET A CA 1
ATOM 752 C C . MET A 1 97 ? -10.883 10.414 2.937 1.00 93.31 97 MET A C 1
ATOM 754 O O . MET A 1 97 ? -11.888 10.194 3.612 1.00 93.31 97 MET A O 1
ATOM 758 N N . PHE A 1 98 ? -10.754 11.516 2.194 1.00 95.19 98 PHE A N 1
ATOM 759 C CA . PHE A 1 98 ? -11.819 12.502 2.049 1.00 95.19 98 PHE A CA 1
ATOM 760 C C . PHE A 1 98 ? -13.040 11.936 1.309 1.00 95.19 98 PHE A C 1
ATOM 762 O O . PHE A 1 98 ? -14.163 12.112 1.777 1.00 95.19 98 PHE A O 1
ATOM 769 N N . LEU A 1 99 ? -12.839 11.208 0.205 1.00 94.69 99 LEU A N 1
ATOM 770 C CA . LEU A 1 99 ? -13.926 10.543 -0.523 1.00 94.69 99 LEU A CA 1
ATOM 771 C C . LEU A 1 99 ? -14.644 9.504 0.347 1.00 94.69 99 LEU A C 1
ATOM 773 O O . LEU A 1 99 ? -15.871 9.491 0.364 1.00 94.69 99 LEU A O 1
ATOM 777 N N . ILE A 1 100 ? -13.904 8.690 1.110 1.00 92.62 100 ILE A N 1
ATOM 778 C CA . ILE A 1 100 ? -14.498 7.766 2.091 1.00 92.62 100 ILE A CA 1
ATOM 779 C C . ILE A 1 100 ? -15.353 8.540 3.100 1.00 92.62 100 ILE A C 1
ATOM 781 O O . ILE A 1 100 ? -16.462 8.119 3.418 1.00 92.62 100 ILE A O 1
ATOM 785 N N . GLY A 1 101 ? -14.863 9.682 3.589 1.00 91.62 101 GLY A N 1
ATOM 786 C CA . GLY A 1 101 ? -15.607 10.533 4.516 1.00 91.62 101 GLY A CA 1
ATOM 787 C C . GLY A 1 101 ? -16.901 11.100 3.923 1.00 91.62 101 GLY A C 1
ATOM 788 O O . GLY A 1 101 ? -17.894 11.181 4.639 1.00 91.62 101 GLY A O 1
ATOM 789 N N . LEU A 1 102 ? -16.909 11.453 2.631 1.00 92.25 102 LEU A N 1
ATOM 790 C CA . LEU A 1 102 ? -18.102 11.931 1.918 1.00 92.25 102 LEU A CA 1
ATOM 791 C C . LEU A 1 102 ? -19.136 10.829 1.655 1.00 92.25 102 LEU A C 1
ATOM 793 O O . LEU A 1 102 ? -20.330 11.113 1.660 1.00 92.25 102 LEU A O 1
ATOM 797 N N . ASP A 1 103 ? -18.682 9.599 1.421 1.00 91.19 103 ASP A N 1
ATOM 798 C CA . ASP A 1 103 ? -19.547 8.430 1.212 1.00 91.19 103 ASP A CA 1
ATOM 799 C C . ASP A 1 103 ? -20.092 7.862 2.541 1.00 91.19 103 ASP A C 1
ATOM 801 O O . ASP A 1 103 ? -21.066 7.112 2.573 1.00 91.19 103 ASP A O 1
ATOM 805 N N . THR A 1 104 ? -19.482 8.236 3.672 1.00 88.75 104 THR A N 1
ATOM 806 C CA . THR A 1 104 ? -19.864 7.736 4.998 1.00 88.75 104 THR A CA 1
ATOM 807 C C . THR A 1 104 ? -21.093 8.462 5.555 1.00 88.75 104 THR A C 1
ATOM 809 O O . THR A 1 104 ? -21.070 9.661 5.837 1.00 88.75 104 THR A O 1
ATOM 812 N N . ASP A 1 105 ? -22.155 7.702 5.835 1.00 88.38 105 ASP A N 1
ATOM 813 C CA . ASP A 1 105 ? -23.365 8.192 6.504 1.00 88.38 105 ASP A CA 1
ATOM 814 C C . ASP A 1 105 ? -23.111 8.485 8.005 1.00 88.38 105 ASP A C 1
ATOM 816 O O . ASP A 1 105 ? -23.032 7.594 8.863 1.00 88.38 105 ASP A O 1
ATOM 820 N N . VAL A 1 106 ? -22.973 9.775 8.331 1.00 83.94 106 VAL A N 1
ATOM 821 C CA . VAL A 1 106 ? -22.703 10.287 9.687 1.00 83.94 106 VAL A CA 1
ATOM 822 C C . VAL A 1 106 ? -23.809 9.955 10.710 1.00 83.94 106 VAL A C 1
ATOM 824 O O . VAL A 1 106 ? -23.466 9.519 11.820 1.00 83.94 106 VAL A O 1
ATOM 827 N N . PRO A 1 107 ? -25.119 10.154 10.435 1.00 84.56 107 PRO A N 1
ATOM 828 C CA . PRO A 1 107 ? -26.162 9.825 11.408 1.00 84.56 107 PRO A CA 1
ATOM 829 C C . PRO A 1 107 ? -26.237 8.326 11.733 1.00 84.56 107 PRO A C 1
ATOM 831 O O . PRO A 1 107 ? -26.440 7.981 12.906 1.00 84.56 107 PRO A O 1
ATOM 834 N N . TYR A 1 108 ? -26.003 7.439 10.759 1.00 82.31 108 TYR A N 1
ATOM 835 C CA . TYR A 1 108 ? -25.912 5.997 11.011 1.00 82.31 108 TYR A CA 1
ATOM 836 C C . TYR A 1 108 ? -24.713 5.648 11.906 1.00 82.31 108 TYR A C 1
ATOM 838 O O . TYR A 1 108 ? -24.862 4.955 12.922 1.00 82.31 108 TYR A O 1
ATOM 846 N N . MET A 1 109 ? -23.538 6.205 11.599 1.00 83.25 109 MET A N 1
ATOM 847 C CA . MET A 1 109 ? -22.319 5.983 12.380 1.00 83.25 109 MET A CA 1
ATOM 848 C C . MET A 1 109 ? -22.468 6.458 13.833 1.00 83.25 109 MET A C 1
ATOM 850 O O . MET A 1 109 ? -22.057 5.759 14.760 1.00 83.25 109 MET A O 1
ATOM 854 N N . ARG A 1 110 ? -23.108 7.612 14.068 1.00 83.44 110 ARG A N 1
ATOM 855 C CA . ARG A 1 110 ? -23.289 8.164 15.423 1.00 83.44 110 ARG A CA 1
ATOM 856 C C . ARG A 1 110 ? -24.205 7.302 16.293 1.00 83.44 110 ARG A C 1
ATOM 858 O O . ARG A 1 110 ? -23.943 7.141 17.488 1.00 83.44 110 ARG A O 1
ATOM 865 N N . ARG A 1 111 ? -25.262 6.728 15.706 1.00 87.06 111 ARG A N 1
ATOM 866 C CA . ARG A 1 111 ? -26.185 5.824 16.413 1.00 87.06 111 ARG A CA 1
ATOM 867 C C . ARG A 1 111 ? -25.509 4.507 16.794 1.00 87.06 111 ARG A C 1
ATOM 869 O O . ARG A 1 111 ? -25.812 3.966 17.853 1.00 87.06 111 ARG A O 1
ATOM 876 N N . ASN A 1 112 ? -24.570 4.035 15.972 1.00 87.00 112 ASN A N 1
ATOM 877 C CA . ASN A 1 112 ? -23.900 2.748 16.154 1.00 87.00 112 ASN A CA 1
ATOM 878 C C . ASN A 1 112 ? -22.410 2.848 16.541 1.00 87.00 112 ASN A C 1
ATOM 880 O O . ASN A 1 112 ? -21.662 1.880 16.407 1.00 87.00 112 ASN A O 1
ATOM 884 N N . GLN A 1 113 ? -21.973 4.000 17.055 1.00 83.94 113 GLN A N 1
ATOM 885 C CA . GLN A 1 113 ? -20.559 4.302 17.325 1.00 83.94 113 GLN A CA 1
ATOM 886 C C . GLN A 1 113 ? -19.863 3.285 18.243 1.00 83.94 113 GLN A C 1
ATOM 888 O O . GLN A 1 113 ? -18.683 3.004 18.060 1.00 83.94 113 GLN A O 1
ATOM 893 N N . ARG A 1 114 ? -20.588 2.693 19.207 1.00 85.69 114 ARG A N 1
ATOM 894 C CA . ARG A 1 114 ? -20.030 1.667 20.105 1.00 85.69 114 ARG A CA 1
ATOM 895 C C . ARG A 1 114 ? -19.653 0.402 19.340 1.00 85.69 114 ARG A C 1
ATOM 897 O O . ARG A 1 114 ? -18.529 -0.058 19.470 1.00 85.69 114 ARG A O 1
ATOM 904 N N . LEU A 1 115 ? -20.562 -0.112 18.511 1.00 86.62 115 LEU A N 1
ATOM 905 C CA . LEU A 1 115 ? -20.300 -1.299 17.698 1.00 86.62 115 LEU A CA 1
ATOM 906 C C . LEU A 1 115 ? -19.219 -1.015 16.651 1.00 86.62 115 LEU A C 1
ATOM 908 O O . LEU A 1 115 ? -18.287 -1.800 16.519 1.00 86.62 115 LEU A O 1
ATOM 912 N N . ALA A 1 116 ? -19.287 0.133 15.968 1.00 87.06 116 ALA A N 1
ATOM 913 C CA . ALA A 1 116 ? -18.273 0.536 14.992 1.00 87.06 116 ALA A CA 1
ATOM 914 C C . ALA A 1 116 ? -16.867 0.613 15.615 1.00 87.06 116 ALA A C 1
ATOM 916 O O . ALA A 1 116 ? -15.904 0.109 15.040 1.00 87.06 116 ALA A O 1
ATOM 917 N N . SER A 1 117 ? -16.756 1.182 16.819 1.00 87.50 117 SER A N 1
ATOM 918 C CA . SER A 1 117 ? -15.493 1.244 17.553 1.00 87.50 117 SER A CA 1
ATOM 919 C C . SER A 1 117 ? -14.992 -0.145 17.947 1.00 87.50 117 SER A C 1
ATOM 921 O O . SER A 1 117 ? -13.801 -0.405 17.800 1.00 87.50 117 SER A O 1
ATOM 923 N N . THR A 1 118 ? -15.865 -1.041 18.418 1.00 92.19 118 THR A N 1
ATOM 924 C CA . THR A 1 118 ? -15.475 -2.416 18.762 1.00 92.19 118 THR A CA 1
ATOM 925 C C . THR A 1 118 ? -14.935 -3.162 17.545 1.00 92.19 118 THR A C 1
ATOM 927 O O . THR A 1 118 ? -13.848 -3.718 17.635 1.00 92.19 118 THR A O 1
ATOM 930 N N . PHE A 1 119 ? -15.608 -3.098 16.390 1.00 91.19 119 PHE A N 1
ATOM 931 C CA . PHE A 1 119 ? -15.116 -3.738 15.162 1.00 91.19 119 PHE A CA 1
ATOM 932 C C . PHE A 1 119 ? -13.780 -3.159 14.684 1.00 91.19 119 PHE A C 1
ATOM 934 O O . PHE A 1 119 ? -12.915 -3.905 14.227 1.00 91.19 119 PHE A O 1
ATOM 941 N N . ALA A 1 120 ? -13.584 -1.843 14.817 1.00 91.38 120 ALA A N 1
ATOM 942 C CA . ALA A 1 120 ? -12.308 -1.214 14.489 1.00 91.38 120 ALA A CA 1
ATOM 943 C C . ALA A 1 120 ? -11.178 -1.738 15.390 1.00 91.38 120 ALA A C 1
ATOM 945 O O . ALA A 1 120 ? -10.126 -2.138 14.891 1.00 91.38 120 ALA A O 1
ATOM 946 N N . PHE A 1 121 ? -11.405 -1.793 16.706 1.00 94.88 121 PHE A N 1
ATOM 947 C CA . PHE A 1 121 ? -10.418 -2.326 17.645 1.00 94.88 121 PHE A CA 1
ATOM 948 C C . PHE A 1 121 ? -10.160 -3.818 17.430 1.00 94.88 121 PHE A C 1
ATOM 950 O O . PHE A 1 121 ? -8.999 -4.218 17.382 1.00 94.88 121 PHE A O 1
ATOM 957 N N . GLU A 1 122 ? -11.200 -4.631 17.244 1.00 94.62 122 GLU A N 1
ATOM 958 C CA . GLU A 1 122 ? -11.045 -6.064 16.976 1.00 94.62 122 GLU A CA 1
ATOM 959 C C . GLU A 1 122 ? -10.253 -6.319 15.695 1.00 94.62 122 GLU A C 1
ATOM 961 O O . GLU A 1 122 ? -9.340 -7.141 15.709 1.00 94.62 122 GLU A O 1
ATOM 966 N N . GLY A 1 123 ? -10.523 -5.577 14.617 1.00 93.44 123 GLY A N 1
ATOM 967 C CA . GLY A 1 123 ? -9.769 -5.691 13.369 1.00 93.44 123 GLY A CA 1
ATOM 968 C C . GLY A 1 123 ? -8.293 -5.324 13.537 1.00 93.44 123 GLY A C 1
ATOM 969 O O . GLY A 1 123 ? -7.418 -6.065 13.087 1.00 93.44 123 GLY A O 1
ATOM 970 N N . ILE A 1 124 ? -7.995 -4.219 14.228 1.00 95.31 124 ILE A N 1
ATOM 971 C CA . ILE A 1 124 ? -6.609 -3.794 14.487 1.00 95.31 124 ILE A CA 1
ATOM 972 C C . ILE A 1 124 ? -5.878 -4.844 15.325 1.00 95.31 124 ILE A C 1
ATOM 974 O O . ILE A 1 124 ? -4.764 -5.242 14.977 1.00 95.31 124 ILE A O 1
ATOM 978 N N . ILE A 1 125 ? -6.502 -5.313 16.406 1.00 96.81 125 ILE A N 1
ATOM 979 C CA . ILE A 1 125 ? -5.918 -6.312 17.305 1.00 96.81 125 ILE A CA 1
ATOM 980 C C . ILE A 1 125 ? -5.698 -7.630 16.552 1.00 96.81 125 ILE A C 1
ATOM 982 O O . ILE A 1 125 ? -4.592 -8.166 16.586 1.00 96.81 125 ILE A O 1
ATOM 986 N N . ALA A 1 126 ? -6.700 -8.119 15.818 1.00 96.12 126 ALA A N 1
ATOM 987 C CA . ALA A 1 126 ? -6.619 -9.368 15.065 1.00 96.12 126 ALA A CA 1
ATOM 988 C C . ALA A 1 126 ? -5.521 -9.329 13.991 1.00 96.12 126 ALA A C 1
ATOM 990 O O . ALA A 1 126 ? -4.683 -10.231 13.931 1.00 96.12 126 ALA A O 1
ATOM 991 N N . CYS A 1 127 ? -5.470 -8.265 13.185 1.00 94.06 127 CYS A N 1
ATOM 992 C CA . CYS A 1 127 ? -4.442 -8.102 12.156 1.00 94.06 127 CYS A CA 1
ATOM 993 C C . CYS A 1 127 ? -3.038 -7.985 12.765 1.00 94.06 127 CYS A C 1
ATOM 995 O O . CYS A 1 127 ? -2.093 -8.586 12.252 1.00 94.06 127 CYS A O 1
ATOM 997 N N . THR A 1 128 ? -2.897 -7.258 13.876 1.00 94.69 128 THR A N 1
ATOM 998 C CA . THR A 1 128 ? -1.604 -7.089 14.559 1.00 94.69 128 THR A CA 1
ATOM 999 C C . THR A 1 128 ? -1.114 -8.409 15.146 1.00 94.69 128 THR A C 1
ATOM 1001 O O . THR A 1 128 ? 0.050 -8.763 14.965 1.00 94.69 128 THR A O 1
ATOM 1004 N N . LEU A 1 129 ? -1.998 -9.172 15.797 1.00 96.38 129 LEU A N 1
ATOM 1005 C CA . LEU A 1 129 ? -1.667 -10.489 16.342 1.00 96.38 129 LEU A CA 1
ATOM 1006 C C . LEU A 1 129 ? -1.262 -11.467 15.238 1.00 96.38 129 LEU A C 1
ATOM 1008 O O . LEU A 1 129 ? -0.255 -12.155 15.378 1.00 96.38 129 LEU A O 1
ATOM 1012 N N . PHE A 1 130 ? -1.994 -11.496 14.123 1.00 95.12 130 PHE A N 1
ATOM 1013 C CA . PHE A 1 130 ? -1.668 -12.361 12.988 1.00 95.12 130 PHE A CA 1
ATOM 1014 C C . PHE A 1 130 ? -0.333 -11.978 12.323 1.00 95.12 130 PHE A C 1
ATOM 1016 O O . PHE A 1 130 ? 0.499 -12.842 12.028 1.00 95.12 130 PHE A O 1
ATOM 1023 N N . GLY A 1 131 ? -0.084 -10.680 12.137 1.00 92.56 131 GLY A N 1
ATOM 1024 C CA . GLY A 1 131 ? 1.187 -10.165 11.623 1.00 92.56 131 GLY A CA 1
ATOM 1025 C C . GLY A 1 131 ? 2.371 -10.486 12.541 1.00 92.56 131 GLY A C 1
ATOM 1026 O O . GLY A 1 131 ? 3.396 -10.984 12.081 1.00 92.56 131 GLY A O 1
ATOM 1027 N N . ALA A 1 132 ? 2.220 -10.282 13.851 1.00 94.56 132 ALA A N 1
ATOM 1028 C CA . ALA A 1 132 ? 3.253 -10.615 14.829 1.00 94.56 132 ALA A CA 1
ATOM 1029 C C . ALA A 1 132 ? 3.515 -12.129 14.893 1.00 94.56 132 ALA A C 1
ATOM 1031 O O . ALA A 1 132 ? 4.668 -12.556 14.867 1.00 94.56 132 ALA A O 1
ATOM 1032 N N . ALA A 1 133 ? 2.458 -12.946 14.913 1.00 94.62 133 ALA A N 1
ATOM 1033 C CA . ALA A 1 133 ? 2.572 -14.401 14.935 1.00 94.62 133 ALA A CA 1
ATOM 1034 C C . ALA A 1 133 ? 3.285 -14.940 13.685 1.00 94.62 133 ALA A C 1
ATOM 1036 O O . ALA A 1 133 ? 4.195 -15.760 13.806 1.00 94.62 133 ALA A O 1
ATOM 1037 N N . SER A 1 134 ? 2.921 -14.453 12.493 1.00 92.56 134 SER A N 1
ATOM 1038 C CA . SER A 1 134 ? 3.576 -14.855 11.241 1.00 92.56 134 SER A CA 1
ATOM 1039 C C . SER A 1 134 ? 5.050 -14.438 11.189 1.00 92.56 134 SER A C 1
ATOM 1041 O O . SER A 1 134 ? 5.893 -15.247 10.801 1.00 92.56 134 SER A O 1
ATOM 1043 N N . ALA A 1 135 ? 5.392 -13.232 11.651 1.00 92.94 135 ALA A N 1
ATOM 1044 C CA . ALA A 1 135 ? 6.780 -12.780 11.734 1.00 92.94 135 ALA A CA 1
ATOM 1045 C C . ALA A 1 135 ? 7.622 -13.654 12.683 1.00 92.94 135 ALA A C 1
ATOM 1047 O O . ALA A 1 135 ? 8.728 -14.062 12.325 1.00 92.94 135 ALA A O 1
ATOM 1048 N N . ILE A 1 136 ? 7.087 -13.993 13.862 1.00 94.38 136 ILE A N 1
ATOM 1049 C CA . ILE A 1 136 ? 7.753 -14.878 14.832 1.00 94.38 136 ILE A CA 1
ATOM 1050 C C . ILE A 1 136 ? 7.927 -16.287 14.251 1.00 94.38 136 ILE A C 1
ATOM 1052 O O . ILE A 1 136 ? 9.007 -16.864 14.373 1.00 94.38 136 ILE A O 1
ATOM 1056 N N . ALA A 1 137 ? 6.903 -16.829 13.585 1.00 92.69 137 ALA A N 1
ATOM 1057 C CA . ALA A 1 137 ? 6.964 -18.148 12.958 1.00 92.69 137 ALA A CA 1
ATOM 1058 C C . ALA A 1 137 ? 8.047 -18.226 11.868 1.00 92.69 137 ALA A C 1
ATOM 1060 O O . ALA A 1 137 ? 8.800 -19.197 11.822 1.00 92.69 137 ALA A O 1
ATOM 1061 N N . ILE A 1 138 ? 8.172 -17.191 11.030 1.00 93.62 138 ILE A N 1
ATOM 1062 C CA . ILE A 1 138 ? 9.230 -17.100 10.010 1.00 93.62 138 ILE A CA 1
ATOM 1063 C C . ILE A 1 138 ? 10.613 -17.023 10.669 1.00 93.62 138 ILE A C 1
ATOM 1065 O O . ILE A 1 138 ? 11.533 -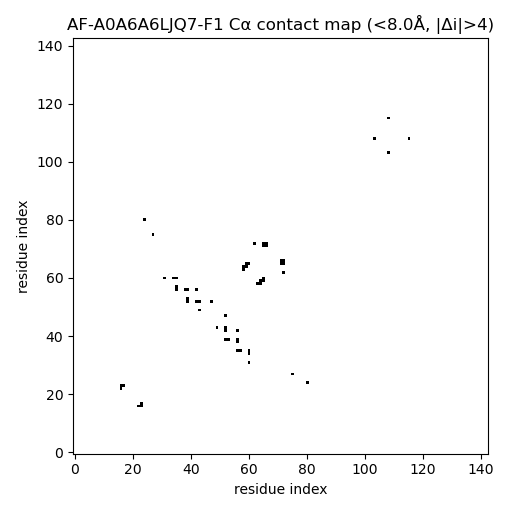17.716 10.239 1.00 93.62 138 ILE A O 1
ATOM 1069 N N . LEU A 1 139 ? 10.762 -16.224 11.731 1.00 92.25 139 LEU A N 1
ATOM 1070 C CA . LEU A 1 139 ? 12.031 -16.088 12.452 1.00 92.25 139 LEU A CA 1
ATOM 1071 C C . LEU A 1 139 ? 12.454 -17.402 13.132 1.00 92.25 139 LEU A C 1
ATOM 1073 O O . LEU A 1 139 ? 13.638 -17.726 13.160 1.00 92.25 139 LEU A O 1
ATOM 1077 N N . HIS A 1 140 ? 11.488 -18.161 13.655 1.00 89.88 140 HIS A N 1
ATOM 1078 C CA . HIS A 1 140 ? 11.718 -19.473 14.260 1.00 89.88 140 HIS A CA 1
ATOM 1079 C C . HIS A 1 140 ? 12.026 -20.561 13.218 1.00 89.88 140 HIS A C 1
ATOM 1081 O O . HIS A 1 140 ? 12.725 -21.513 13.535 1.00 89.88 140 HIS A O 1
ATOM 1087 N N . LEU A 1 141 ? 11.521 -20.443 11.985 1.00 89.00 141 LEU A N 1
ATOM 1088 C CA . LEU A 1 141 ? 11.845 -21.355 10.876 1.00 89.00 141 LEU A CA 1
ATOM 1089 C C . LEU A 1 141 ? 13.225 -21.093 10.253 1.00 89.00 141 LEU A C 1
ATOM 1091 O O . LEU A 1 141 ? 13.776 -21.979 9.605 1.00 89.00 141 LEU A O 1
ATOM 1095 N N . LEU A 1 142 ? 13.756 -19.877 10.400 1.00 84.75 142 LEU A N 1
ATOM 1096 C CA . LEU A 1 142 ? 15.057 -19.477 9.854 1.00 84.75 142 LEU A CA 1
ATOM 1097 C C . LEU A 1 142 ? 16.235 -19.799 10.799 1.00 84.75 142 LEU A C 1
ATOM 1099 O O . LEU A 1 142 ? 17.387 -19.688 1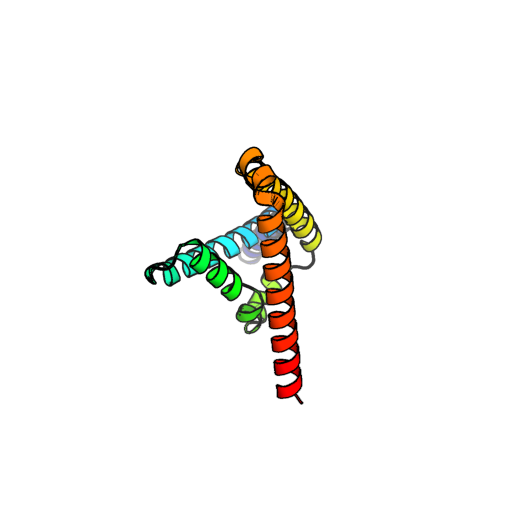0.382 1.00 84.75 142 LEU A O 1
ATOM 1103 N N . LYS A 1 143 ? 15.957 -20.167 12.055 1.00 66.06 143 LYS A N 1
ATOM 1104 C CA . LYS A 1 143 ? 16.946 -20.551 13.071 1.00 66.06 143 LYS A CA 1
ATOM 1105 C C . LYS A 1 143 ? 17.022 -22.066 13.217 1.00 66.06 143 LYS A C 1
ATOM 1107 O O . LYS A 1 143 ? 18.163 -22.555 13.365 1.00 66.06 143 LYS A O 1
#

InterPro domains:
  IPR006153 Cation/H+ exchanger, transmembrane domain [PF00999] (35-135)
  IPR038770 Sodium/solute symporter superfamily [G3DSA:1.20.1530.20] (24-142)
  IPR050794 Monovalent cation:proton antiporter 2 [PTHR32468] (25-139)

Organism: Hevea brasiliensis (NCBI:txid3981)

Foldseek 3Di:
DPPVVVVVVVVVVVVVCVPDPCNLVVVLVVVLVVQLVVQLVVQVVPPDDSVVSSVVSCVCSPCVPVVVPVVVCCSNCPVPCPVVVVVVCVVVVVVVVVVVVVVDDPVVCVVCVVVVVVVVVCVVVVVVVVVVVVVVVVVVVVD

pLDDT: mean 73.64, std 15.33, range [48.41, 96.81]

Radius of gyration: 22.81 Å; Cα contacts (8 Å, |Δi|>4): 31; chains: 1; bounding box: 58×38×63 Å

Mean predicted aligned error: 13.73 Å

Nearest PDB structures (foldseek):
  3g67-assembly1_B  TM=2.064E-01  e=2.143E+00  Thermotoga maritima
  3g6b-assembly1_B  TM=2.037E-01  e=2.910E+00  Thermotoga maritima

Sequence (143 aa):
MDVAQFAKRAICQKDLFNFNPIITTGMQAACMLVISRIFHLILTPSGQPGLVANIIAGLVLGPSLLCKIKKLQEFFIQSSSIEYYQLLTFNFGVIFMFLIGLDTDVPYMRRNQRLASTFAFEGIIACTLFGAASAIAILHLLK

Solvent-accessible surface area (backbone atoms only — not comparable to full-atom values): 8196 Å² total; per-residue (Å²): 146,56,67,70,61,52,52,51,50,57,50,50,57,56,52,64,54,65,75,39,70,65,59,52,51,48,52,52,50,50,50,52,51,52,55,41,50,53,47,28,63,70,52,52,82,71,80,61,65,69,69,58,37,47,53,52,28,51,52,55,70,28,64,84,58,45,56,83,41,66,74,56,42,58,71,72,58,51,84,86,47,58,68,60,52,52,54,50,51,50,55,53,49,54,52,49,55,48,52,52,57,72,73,48,62,60,73,62,46,65,76,43,42,69,61,55,49,50,54,53,51,49,51,52,52,52,54,50,52,52,53,53,50,52,54,50,52,52,55,61,72,75,107